Protein AF-A0A937AEW3-F1 (afdb_monomer_lite)

Organism: NCBI:txid1548457

Foldseek 3Di:
DDPPDQFEDQWAAEQQRIDGVVVCVVVCVVADPVQWDDWDKAQCCPFPPDPDPHGIHIYIYGDDQPQDLVNLVVVLVVLLCQLVVQDDPDDDPPDDRQQHAWEAEPNRTDDSVRSNVCSVPDHSVQWRDKDKACAHDCRRRHVRRRRIYMYTYTDPDPPPDPDD

Sequence (164 aa):
MNLDTVNLCDSYILNGIPVTEEDFRYELRKYKKSEIKFTAIADLSKTTFFHQNCDYMILVGAGEYNQSKESKLKELDSIRSNLNKNLPEIVIRDYICEGCKQVVVDGTPIGMYEARNLVNELKPKNIDFIVSYESANPRIFGRYSINGLTEIFLKKKADNKSYE

Structure (mmCIF, N/CA/C/O backbone):
data_AF-A0A937AEW3-F1
#
_entry.id   AF-A0A937AEW3-F1
#
loop_
_atom_site.group_PDB
_atom_site.id
_atom_site.type_symbol
_atom_site.label_atom_id
_atom_site.label_alt_id
_atom_site.label_comp_id
_atom_site.label_asym_id
_atom_site.label_entity_id
_atom_site.label_seq_id
_atom_site.pdbx_PDB_ins_code
_atom_site.Cartn_x
_atom_site.Cartn_y
_atom_site.Cartn_z
_atom_site.occupancy
_atom_site.B_iso_or_equiv
_atom_site.auth_seq_id
_atom_site.auth_comp_id
_atom_site.auth_asym_id
_atom_site.auth_atom_id
_atom_site.pdbx_PDB_model_num
ATOM 1 N N . MET A 1 1 ? -3.495 -32.219 -7.642 1.00 39.84 1 MET A N 1
ATOM 2 C CA . MET A 1 1 ? -2.752 -31.232 -6.836 1.00 39.84 1 MET A CA 1
ATOM 3 C C . MET A 1 1 ? -3.178 -31.471 -5.397 1.00 39.84 1 MET A C 1
ATOM 5 O O . MET A 1 1 ? -4.352 -31.287 -5.108 1.00 39.84 1 MET A O 1
ATOM 9 N N . ASN A 1 2 ? -2.304 -32.057 -4.576 1.00 35.97 2 ASN A N 1
ATOM 10 C CA . ASN A 1 2 ? -2.601 -32.348 -3.170 1.00 35.97 2 ASN A CA 1
ATOM 11 C C . ASN A 1 2 ? -2.618 -31.016 -2.411 1.00 35.97 2 ASN A C 1
ATOM 13 O O . ASN A 1 2 ? -1.665 -30.252 -2.527 1.00 35.97 2 ASN A O 1
ATOM 17 N N . LEU A 1 3 ? -3.691 -30.731 -1.678 1.00 47.91 3 LEU A N 1
ATOM 18 C CA . LEU A 1 3 ? -3.846 -29.507 -0.878 1.00 47.91 3 LEU A CA 1
ATOM 19 C C . LEU A 1 3 ? -3.031 -29.543 0.435 1.00 47.91 3 LEU A C 1
ATOM 21 O O . LEU A 1 3 ? -3.076 -28.586 1.200 1.00 47.91 3 LEU A O 1
ATOM 25 N N . ASP A 1 4 ? -2.282 -30.621 0.691 1.00 51.97 4 ASP A N 1
ATOM 26 C CA . ASP A 1 4 ? -1.756 -30.944 2.026 1.00 51.97 4 ASP A CA 1
ATOM 27 C C . ASP A 1 4 ? -0.391 -30.329 2.369 1.00 51.97 4 ASP A C 1
ATOM 29 O O . ASP A 1 4 ? 0.070 -30.457 3.501 1.00 51.97 4 ASP A O 1
ATOM 33 N N . THR A 1 5 ? 0.262 -29.622 1.444 1.00 59.97 5 THR A N 1
ATOM 34 C CA . THR A 1 5 ? 1.529 -28.930 1.735 1.00 59.97 5 THR A CA 1
ATOM 35 C C . THR A 1 5 ? 1.570 -27.567 1.055 1.00 59.97 5 THR A C 1
ATOM 37 O O . THR A 1 5 ? 1.935 -27.459 -0.115 1.00 59.97 5 THR A O 1
ATOM 40 N N . VAL A 1 6 ? 1.194 -26.516 1.790 1.00 67.31 6 VAL A N 1
ATOM 41 C CA . VAL A 1 6 ? 1.491 -25.128 1.409 1.00 67.31 6 VAL A CA 1
ATOM 42 C C . VAL A 1 6 ? 2.951 -24.857 1.763 1.00 67.31 6 VAL A C 1
ATOM 44 O O . VAL A 1 6 ? 3.333 -24.938 2.929 1.00 67.31 6 VAL A O 1
ATOM 47 N N . ASN A 1 7 ? 3.764 -24.554 0.756 1.00 74.44 7 ASN A N 1
ATOM 48 C CA . ASN A 1 7 ? 5.185 -24.274 0.917 1.00 74.44 7 ASN A CA 1
ATOM 49 C C . ASN A 1 7 ? 5.405 -22.812 1.349 1.00 74.44 7 ASN A C 1
ATOM 51 O O . ASN A 1 7 ? 5.600 -21.922 0.515 1.00 74.44 7 ASN A O 1
ATOM 55 N N . LEU A 1 8 ? 5.271 -22.559 2.653 1.00 78.88 8 LEU A N 1
ATOM 56 C CA . LEU A 1 8 ? 5.442 -21.238 3.260 1.00 78.88 8 LEU A CA 1
ATOM 57 C C . LEU A 1 8 ? 6.924 -20.928 3.495 1.00 78.88 8 LEU A C 1
ATOM 59 O O . LEU A 1 8 ? 7.684 -21.790 3.921 1.00 78.88 8 LEU A O 1
ATOM 63 N N . CYS A 1 9 ? 7.321 -19.684 3.251 1.00 80.50 9 CYS A N 1
ATOM 64 C CA . CYS A 1 9 ? 8.656 -19.199 3.576 1.00 80.50 9 CYS A CA 1
ATOM 65 C C . CYS A 1 9 ? 8.856 -19.069 5.094 1.00 80.50 9 CYS A C 1
ATOM 67 O O . CYS A 1 9 ? 7.955 -18.619 5.802 1.00 80.50 9 CYS A O 1
ATOM 69 N N . ASP A 1 10 ? 10.088 -19.292 5.561 1.00 79.06 10 ASP A N 1
ATOM 70 C CA . ASP A 1 10 ? 10.525 -19.031 6.950 1.00 79.06 10 ASP A CA 1
ATOM 71 C C . ASP A 1 10 ? 10.762 -17.528 7.234 1.00 79.06 10 ASP A C 1
ATOM 73 O O . ASP A 1 10 ? 11.419 -17.128 8.198 1.00 79.06 10 ASP A O 1
ATOM 77 N N . SER A 1 11 ? 10.265 -16.665 6.350 1.00 83.44 11 SER A N 1
ATOM 78 C CA . SER A 1 11 ? 10.360 -15.209 6.422 1.00 83.44 11 SER A CA 1
ATOM 79 C C . SER A 1 11 ? 8.982 -14.598 6.214 1.00 83.44 11 SER A C 1
ATOM 81 O O . SER A 1 11 ? 8.137 -15.147 5.507 1.00 83.44 11 SER A O 1
ATOM 83 N N . TYR A 1 12 ? 8.771 -13.441 6.825 1.00 86.12 12 TYR A N 1
ATOM 84 C CA . TYR A 1 12 ? 7.495 -12.734 6.871 1.00 86.12 12 TYR A CA 1
ATOM 85 C C . TYR A 1 12 ? 7.697 -11.318 6.356 1.00 86.12 12 TYR A C 1
ATOM 87 O O . TYR A 1 12 ? 8.809 -10.797 6.369 1.00 86.12 12 TYR A O 1
ATOM 95 N N . ILE A 1 13 ? 6.622 -10.658 5.942 1.00 82.06 13 ILE A N 1
ATOM 96 C CA . ILE A 1 13 ? 6.652 -9.223 5.666 1.00 82.06 13 ILE A CA 1
ATOM 97 C C . ILE A 1 13 ? 5.756 -8.544 6.666 1.00 82.06 13 ILE A C 1
ATOM 99 O O . ILE A 1 13 ? 4.538 -8.687 6.613 1.00 82.06 13 ILE A O 1
ATOM 103 N N . LEU A 1 14 ? 6.366 -7.790 7.568 1.00 84.06 14 LEU A N 1
ATOM 104 C CA . LEU A 1 14 ? 5.647 -6.927 8.482 1.00 84.06 14 LEU A CA 1
ATOM 105 C C . LEU A 1 14 ? 5.726 -5.511 7.931 1.00 84.06 14 LEU A C 1
ATOM 107 O O . LEU A 1 14 ? 6.820 -4.970 7.787 1.00 84.06 14 LEU A O 1
ATOM 111 N N . ASN A 1 15 ? 4.576 -4.905 7.631 1.00 77.50 15 ASN A N 1
ATOM 112 C CA . ASN A 1 15 ? 4.519 -3.502 7.223 1.00 77.50 15 ASN A CA 1
ATOM 113 C C . ASN A 1 15 ? 5.435 -3.191 6.017 1.00 77.50 15 ASN A C 1
ATOM 115 O O . ASN A 1 15 ? 6.196 -2.229 6.018 1.00 77.50 15 ASN A O 1
ATOM 119 N N . GLY A 1 16 ? 5.415 -4.065 5.004 1.00 71.12 16 GLY A N 1
ATOM 120 C CA . GLY A 1 16 ? 6.219 -3.919 3.783 1.00 71.12 16 GLY A CA 1
ATOM 121 C C . GLY A 1 16 ? 7.706 -4.284 3.919 1.00 71.12 16 GLY A C 1
ATOM 122 O O . GLY A 1 16 ? 8.417 -4.293 2.908 1.00 71.12 16 GLY A O 1
ATOM 123 N N . ILE A 1 17 ? 8.171 -4.635 5.125 1.00 77.75 17 ILE A N 1
ATOM 124 C CA . ILE A 1 17 ? 9.569 -4.963 5.424 1.00 77.75 17 ILE A CA 1
ATOM 125 C C . ILE A 1 17 ? 9.721 -6.481 5.622 1.00 77.75 17 ILE A C 1
ATOM 127 O O . ILE A 1 17 ? 9.058 -7.045 6.497 1.00 77.75 17 ILE A O 1
ATOM 131 N N . PRO A 1 18 ? 10.585 -7.159 4.841 1.00 80.25 18 PRO A N 1
ATOM 132 C CA . PRO A 1 18 ? 10.912 -8.562 5.068 1.00 80.25 18 PRO A CA 1
ATOM 133 C C . PRO A 1 18 ? 11.675 -8.737 6.382 1.00 80.25 18 PRO A C 1
ATOM 135 O O . PRO A 1 18 ? 12.651 -8.031 6.631 1.00 80.25 18 PRO A O 1
ATOM 138 N N . VAL A 1 19 ? 11.244 -9.691 7.196 1.00 84.94 19 VAL A N 1
ATOM 139 C CA . VAL A 1 19 ? 11.801 -10.003 8.515 1.00 84.94 19 VAL A CA 1
ATOM 140 C C . VAL A 1 19 ? 11.888 -11.518 8.710 1.00 84.94 19 VAL A C 1
ATOM 142 O O . VAL A 1 19 ? 11.116 -12.279 8.118 1.00 84.94 19 VAL A O 1
ATOM 145 N N . THR A 1 20 ? 12.831 -11.965 9.540 1.00 87.00 20 THR A N 1
ATOM 146 C CA . THR A 1 20 ? 12.937 -13.378 9.939 1.00 87.00 20 THR A CA 1
ATOM 147 C C . THR A 1 20 ? 11.765 -13.777 10.841 1.00 87.00 20 THR A C 1
ATOM 149 O O . THR A 1 20 ? 11.064 -12.910 11.362 1.00 87.00 20 THR A O 1
ATOM 152 N N . GLU A 1 21 ? 11.533 -15.073 11.069 1.00 86.94 21 GLU A N 1
ATOM 153 C CA . GLU A 1 21 ? 10.504 -15.510 12.025 1.00 86.94 21 GLU A CA 1
ATOM 154 C C . GLU A 1 21 ? 10.727 -14.946 13.441 1.00 86.94 21 GLU A C 1
ATOM 156 O O . GLU A 1 21 ? 9.771 -14.537 14.108 1.00 86.94 21 GLU A O 1
ATOM 161 N N . GLU A 1 22 ? 11.977 -14.911 13.907 1.00 88.81 22 GLU A N 1
ATOM 162 C CA . GLU A 1 22 ? 12.317 -14.407 15.240 1.00 88.81 22 GLU A CA 1
ATOM 163 C C . GLU A 1 22 ? 12.000 -12.911 15.361 1.00 88.81 22 GLU A C 1
ATOM 165 O O . GLU A 1 22 ? 11.258 -12.507 16.264 1.00 88.81 22 GLU A O 1
ATOM 170 N N . ASP A 1 23 ? 12.466 -12.113 14.396 1.00 89.56 23 ASP A N 1
ATOM 171 C CA . ASP A 1 23 ? 12.190 -10.675 14.331 1.00 89.56 23 ASP A CA 1
ATOM 172 C C . ASP A 1 23 ? 10.695 -10.405 14.177 1.00 89.56 23 ASP A C 1
ATOM 174 O O . ASP A 1 23 ? 10.141 -9.535 14.847 1.00 89.56 23 ASP A O 1
ATOM 178 N N . PHE A 1 24 ? 10.008 -11.190 13.344 1.00 88.88 24 PHE A N 1
ATOM 179 C CA . PHE A 1 24 ? 8.568 -11.090 13.157 1.00 88.88 24 PHE A CA 1
ATOM 180 C C . PHE A 1 24 ? 7.828 -11.284 14.480 1.00 88.88 24 PHE A C 1
ATOM 182 O O . PHE A 1 24 ? 7.002 -10.454 14.856 1.00 88.88 24 PHE A O 1
ATOM 189 N N . ARG A 1 25 ? 8.146 -12.346 15.232 1.00 88.94 25 ARG A N 1
ATOM 190 C CA . ARG A 1 25 ? 7.537 -12.606 16.545 1.00 88.94 25 ARG A CA 1
ATOM 191 C C . ARG A 1 25 ? 7.848 -11.492 17.542 1.00 88.94 25 ARG A C 1
ATOM 193 O O . ARG A 1 25 ? 6.979 -11.164 18.351 1.00 88.94 25 ARG A O 1
ATOM 200 N N . TYR A 1 26 ? 9.055 -10.932 17.518 1.00 90.62 26 TYR A N 1
ATOM 201 C CA . TYR A 1 26 ? 9.451 -9.833 18.397 1.00 90.62 26 TYR A CA 1
ATOM 202 C C . TYR A 1 26 ? 8.704 -8.533 18.073 1.00 90.62 26 TYR A C 1
ATOM 204 O O . TYR A 1 26 ? 8.094 -7.935 18.961 1.00 90.62 26 TYR A O 1
ATOM 212 N N . GLU A 1 27 ? 8.690 -8.121 16.806 1.00 86.69 27 GLU A N 1
ATOM 213 C CA . GLU A 1 27 ? 8.017 -6.905 16.352 1.00 86.69 27 GLU A CA 1
ATOM 214 C C . GLU A 1 27 ? 6.496 -7.009 16.506 1.00 86.69 27 GLU A C 1
ATOM 216 O O . GLU A 1 27 ? 5.857 -6.078 16.996 1.00 86.69 27 GLU A O 1
ATOM 221 N N . LEU A 1 28 ? 5.903 -8.168 16.196 1.00 86.69 28 LEU A N 1
ATOM 222 C CA . LEU A 1 28 ? 4.460 -8.385 16.312 1.00 86.69 28 LEU A CA 1
ATOM 223 C C . LEU A 1 28 ? 3.956 -8.230 17.757 1.00 86.69 28 LEU A C 1
ATOM 225 O O . LEU A 1 28 ? 2.835 -7.772 17.964 1.00 86.69 28 LEU A O 1
ATOM 229 N N . ARG A 1 29 ? 4.780 -8.549 18.768 1.00 88.12 29 ARG A N 1
ATOM 230 C CA . ARG A 1 29 ? 4.431 -8.372 20.194 1.00 88.12 29 ARG A CA 1
ATOM 231 C C . ARG A 1 29 ? 4.236 -6.913 20.597 1.00 88.12 29 ARG A C 1
ATOM 233 O O . ARG A 1 29 ? 3.604 -6.661 21.620 1.00 88.12 29 ARG A O 1
ATOM 240 N N . LYS A 1 30 ? 4.766 -5.961 19.824 1.00 87.38 30 LYS A N 1
ATOM 241 C CA . LYS A 1 30 ? 4.569 -4.524 20.064 1.00 87.38 30 LYS A CA 1
ATOM 242 C C . LYS A 1 30 ? 3.150 -4.071 19.717 1.00 87.38 30 LYS A C 1
ATOM 244 O O . LYS A 1 30 ? 2.741 -2.998 20.148 1.00 87.38 30 LYS A O 1
ATOM 249 N N . TYR A 1 31 ? 2.400 -4.894 18.983 1.00 83.56 31 TYR A N 1
ATOM 250 C CA . TYR A 1 31 ? 1.040 -4.616 18.548 1.00 83.56 31 TYR A CA 1
ATOM 251 C C . TYR A 1 31 ? 0.035 -5.483 19.311 1.00 83.56 31 TYR A C 1
ATOM 253 O O . TYR A 1 31 ? 0.206 -6.689 19.500 1.00 83.56 31 TYR A O 1
ATOM 261 N N . LYS A 1 32 ? -1.082 -4.888 19.717 1.00 83.31 32 LYS A N 1
ATOM 262 C CA . LYS A 1 32 ? -2.261 -5.620 20.182 1.00 83.31 32 LYS A CA 1
ATOM 263 C C . LYS A 1 32 ? -2.893 -6.349 19.001 1.00 83.31 32 LYS A C 1
ATOM 265 O O . LYS A 1 32 ? -2.847 -5.887 17.867 1.00 83.31 32 LYS A O 1
ATOM 270 N N . LYS A 1 33 ? -3.617 -7.442 19.265 1.00 80.25 33 LYS A N 1
ATOM 271 C CA . LYS A 1 33 ? -4.360 -8.168 18.215 1.00 80.25 33 LYS A CA 1
ATOM 272 C C . LYS A 1 33 ? -5.318 -7.257 17.430 1.00 80.25 33 LYS A C 1
ATOM 274 O O . LYS A 1 33 ? -5.477 -7.433 16.233 1.00 80.25 33 LYS A O 1
ATOM 279 N N . SER A 1 34 ? -5.917 -6.263 18.089 1.00 76.62 34 SER A N 1
ATOM 280 C CA . SER A 1 34 ? -6.777 -5.250 17.457 1.00 76.62 34 SER A CA 1
ATOM 281 C C . SER A 1 34 ? -6.034 -4.298 16.515 1.00 76.62 34 SER A C 1
ATOM 283 O O . SER A 1 34 ? -6.678 -3.589 15.745 1.00 76.62 34 SER A O 1
ATOM 285 N N . GLU A 1 35 ? -4.708 -4.238 16.610 1.00 78.00 35 GLU A N 1
ATOM 286 C CA . GLU A 1 35 ? -3.803 -3.428 15.792 1.00 78.00 35 GLU A CA 1
ATOM 287 C C . GLU A 1 35 ? -3.206 -4.232 14.629 1.00 78.00 35 GLU A C 1
ATOM 289 O O . GLU A 1 35 ? -2.576 -3.628 13.768 1.00 78.00 35 GLU A O 1
ATOM 294 N N . ILE A 1 36 ? -3.458 -5.551 14.568 1.00 82.62 36 ILE A N 1
ATOM 295 C CA . ILE A 1 36 ? -3.208 -6.411 13.402 1.00 82.62 36 ILE A CA 1
ATOM 296 C C . ILE A 1 36 ? -4.442 -6.403 12.518 1.00 82.62 36 ILE A C 1
ATOM 298 O O . ILE A 1 36 ? -5.563 -6.584 12.996 1.00 82.62 36 ILE A O 1
ATOM 302 N N . LYS A 1 37 ? -4.251 -6.149 11.229 1.00 74.00 37 LYS A N 1
ATOM 303 C CA . LYS A 1 37 ? -5.355 -5.619 10.427 1.00 74.00 37 LYS A CA 1
ATOM 304 C C . LYS A 1 37 ? -5.572 -6.333 9.124 1.00 74.00 37 LYS A C 1
ATOM 306 O O . LYS A 1 37 ? -6.714 -6.587 8.752 1.00 74.00 37 LYS A O 1
ATOM 311 N N . PHE A 1 38 ? -4.486 -6.721 8.484 1.00 73.88 38 PHE A N 1
ATOM 312 C CA . PHE A 1 38 ? -4.556 -7.734 7.462 1.00 73.88 38 PHE A CA 1
ATOM 313 C C . PHE A 1 38 ? -3.452 -8.746 7.693 1.00 73.88 38 PHE A C 1
ATOM 315 O O . PHE A 1 38 ? -2.352 -8.426 8.147 1.00 73.88 38 PHE A O 1
ATOM 322 N N . THR A 1 39 ? -3.794 -9.977 7.360 1.00 80.38 39 THR A N 1
ATOM 323 C CA . THR A 1 39 ? -2.859 -11.068 7.161 1.00 80.38 39 THR A CA 1
ATOM 324 C C . THR A 1 39 ? -3.175 -11.624 5.788 1.00 80.38 39 THR A C 1
ATOM 326 O O . THR A 1 39 ? -4.290 -12.102 5.566 1.00 80.38 39 THR A O 1
ATOM 329 N N . ALA A 1 40 ? -2.240 -11.503 4.862 1.00 79.44 40 ALA A N 1
ATOM 330 C CA . ALA A 1 40 ? -2.398 -11.981 3.499 1.00 79.44 40 ALA A CA 1
ATOM 331 C C . ALA A 1 40 ? -1.282 -12.969 3.174 1.00 79.44 40 ALA A C 1
ATOM 333 O O . ALA A 1 40 ? -0.213 -12.937 3.778 1.00 79.44 40 ALA A O 1
ATOM 334 N N . ILE A 1 41 ? -1.543 -13.851 2.218 1.00 78.69 41 ILE A N 1
ATOM 335 C CA . ILE A 1 41 ? -0.527 -14.736 1.664 1.00 78.69 41 ILE A CA 1
ATOM 336 C C . ILE A 1 41 ? -0.130 -14.149 0.313 1.00 78.69 41 ILE A C 1
ATOM 338 O O . ILE A 1 41 ? -0.969 -14.025 -0.578 1.00 78.69 41 ILE A O 1
ATOM 342 N N . ALA A 1 42 ? 1.133 -13.759 0.179 1.00 75.81 42 ALA A N 1
ATOM 343 C CA . ALA A 1 42 ? 1.727 -13.387 -1.094 1.00 75.81 42 ALA A CA 1
ATOM 344 C C . ALA A 1 42 ? 2.171 -14.649 -1.833 1.00 75.81 42 ALA A C 1
ATOM 346 O O . ALA A 1 42 ? 2.919 -15.451 -1.276 1.00 75.81 42 ALA A O 1
ATOM 347 N N . ASP A 1 43 ? 1.731 -14.805 -3.080 1.00 75.06 43 ASP A N 1
ATOM 348 C CA . ASP A 1 43 ? 2.232 -15.828 -3.999 1.00 75.06 43 ASP A CA 1
ATOM 349 C C . ASP A 1 43 ? 3.557 -15.354 -4.610 1.00 75.06 43 ASP A C 1
ATOM 351 O O . ASP A 1 43 ? 3.615 -14.344 -5.319 1.00 75.06 43 ASP A O 1
ATOM 355 N N . LEU A 1 44 ? 4.626 -16.078 -4.295 1.00 72.62 44 LEU A N 1
ATOM 356 C CA . LEU A 1 44 ? 5.986 -15.806 -4.737 1.00 72.62 44 LEU A CA 1
ATOM 357 C C . LEU A 1 44 ? 6.433 -16.704 -5.894 1.00 72.62 44 LEU A C 1
ATOM 359 O O . LEU A 1 44 ? 7.532 -16.486 -6.403 1.00 72.62 44 LEU A O 1
ATOM 363 N N . SER A 1 45 ? 5.600 -17.640 -6.365 1.00 67.00 45 SER A N 1
ATOM 364 C CA . SER A 1 45 ? 5.949 -18.652 -7.383 1.00 67.00 45 SER A CA 1
ATOM 365 C C . SER A 1 45 ? 6.474 -18.073 -8.704 1.00 67.00 45 SER A C 1
ATOM 367 O O . SER A 1 45 ? 7.153 -18.749 -9.476 1.00 67.00 45 SER A O 1
ATOM 369 N N . LYS A 1 46 ? 6.171 -16.800 -8.982 1.00 62.97 46 LYS A N 1
ATOM 370 C CA . LYS A 1 46 ? 6.623 -16.061 -10.174 1.00 62.97 46 LYS A CA 1
ATOM 371 C C . LYS A 1 46 ? 7.652 -14.973 -9.873 1.00 62.97 46 LYS A C 1
ATOM 373 O O . LYS A 1 46 ? 7.998 -14.192 -10.758 1.00 62.97 46 LYS A O 1
ATOM 378 N N . THR A 1 47 ? 8.118 -14.883 -8.634 1.00 61.78 47 THR A N 1
ATOM 379 C CA . THR A 1 47 ? 9.057 -13.854 -8.192 1.00 61.78 47 THR A CA 1
ATOM 380 C C . THR A 1 47 ? 10.474 -14.410 -8.164 1.00 61.78 47 THR A C 1
ATOM 382 O O . THR A 1 47 ? 10.704 -15.580 -7.889 1.00 61.78 47 THR A O 1
ATOM 385 N N . THR A 1 48 ? 11.464 -13.557 -8.417 1.00 57.19 48 THR A N 1
ATOM 386 C CA . THR A 1 48 ? 12.879 -13.894 -8.183 1.00 57.19 48 THR A CA 1
ATOM 387 C C . THR A 1 48 ? 13.279 -13.648 -6.728 1.00 57.19 48 THR A C 1
ATOM 389 O O . THR A 1 48 ? 14.462 -13.516 -6.417 1.00 57.19 48 THR A O 1
ATOM 392 N N . PHE A 1 49 ? 12.306 -13.436 -5.839 1.00 54.28 49 PHE A N 1
ATOM 393 C CA . PHE A 1 49 ? 12.528 -12.944 -4.495 1.00 54.28 49 PHE A CA 1
ATOM 394 C C . PHE A 1 49 ? 12.945 -14.081 -3.563 1.00 54.28 49 PHE A C 1
ATOM 396 O O . PHE A 1 49 ? 12.243 -15.073 -3.459 1.00 54.28 49 PHE A O 1
ATOM 403 N N . PHE A 1 50 ? 14.095 -13.893 -2.904 1.00 54.75 50 PHE A N 1
ATOM 404 C CA . PHE A 1 50 ? 14.795 -14.853 -2.047 1.00 54.75 50 PHE A CA 1
ATOM 405 C C . PHE A 1 50 ? 15.298 -16.135 -2.736 1.00 54.75 50 PHE A C 1
ATOM 407 O O . PHE A 1 50 ? 14.600 -16.823 -3.464 1.00 54.75 50 PHE A O 1
ATOM 414 N N . HIS A 1 51 ? 16.558 -16.484 -2.467 1.00 50.06 51 HIS A N 1
ATOM 415 C CA . HIS A 1 51 ? 17.164 -17.774 -2.816 1.00 50.06 51 HIS A CA 1
ATOM 416 C C . HIS A 1 51 ? 16.630 -18.906 -1.913 1.00 50.06 51 HIS A C 1
ATOM 418 O O . HIS A 1 51 ? 17.413 -19.666 -1.348 1.00 50.06 51 HIS A O 1
ATOM 424 N N . GLN A 1 52 ? 15.315 -18.978 -1.696 1.00 55.34 52 GLN A N 1
ATOM 425 C CA . GLN A 1 52 ? 14.690 -19.929 -0.779 1.00 55.34 52 GLN A CA 1
ATOM 426 C C . GLN A 1 52 ? 13.567 -20.692 -1.486 1.00 55.34 52 GLN A C 1
ATOM 428 O O . GLN A 1 52 ? 12.807 -20.120 -2.259 1.00 55.34 52 GLN A O 1
ATOM 433 N N . ASN A 1 53 ? 13.503 -22.002 -1.244 1.00 68.44 53 ASN A N 1
ATOM 434 C CA . ASN A 1 53 ? 12.601 -22.955 -1.895 1.00 68.44 53 ASN A CA 1
ATOM 435 C C . ASN A 1 53 ? 11.156 -22.835 -1.370 1.00 68.44 53 ASN A C 1
ATOM 437 O O . ASN A 1 53 ? 10.615 -23.829 -0.895 1.00 68.44 53 ASN A O 1
ATOM 441 N N . CYS A 1 54 ? 10.547 -21.650 -1.401 1.00 76.50 54 CYS A N 1
ATOM 442 C CA . CYS A 1 54 ? 9.183 -21.419 -0.921 1.00 76.50 54 CYS A CA 1
ATOM 443 C C . CYS A 1 54 ? 8.314 -20.719 -1.971 1.00 76.50 54 CYS A C 1
ATOM 445 O O . CYS A 1 54 ? 8.804 -19.921 -2.768 1.00 76.50 54 CYS A O 1
ATOM 447 N N .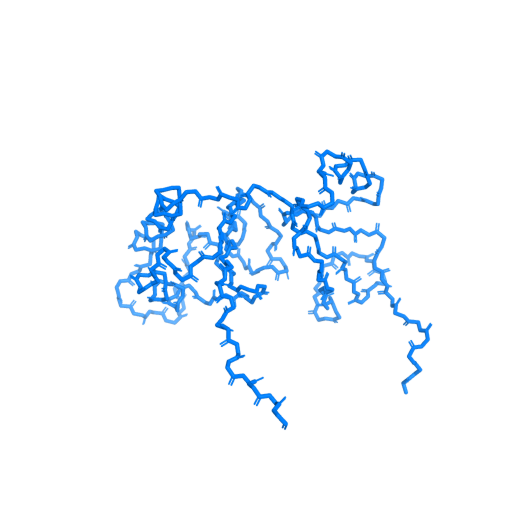 ASP A 1 55 ? 7.013 -21.009 -1.949 1.00 76.06 55 ASP A N 1
ATOM 448 C CA . ASP A 1 55 ? 6.048 -20.495 -2.929 1.00 76.06 55 ASP A CA 1
ATOM 449 C C . ASP A 1 55 ? 5.180 -19.370 -2.354 1.00 76.06 55 ASP A C 1
ATOM 451 O O . ASP A 1 55 ? 4.592 -18.593 -3.104 1.00 76.06 55 ASP A O 1
ATOM 455 N N . TYR A 1 56 ? 5.098 -19.260 -1.025 1.00 80.81 56 TYR A N 1
ATOM 456 C CA . TYR A 1 56 ? 4.163 -18.368 -0.350 1.00 80.81 56 TYR A CA 1
ATOM 457 C C . TYR A 1 56 ? 4.792 -17.662 0.850 1.00 80.81 56 TYR A C 1
ATOM 459 O O . TYR A 1 56 ? 5.472 -18.285 1.659 1.00 80.81 56 TYR A O 1
ATOM 467 N N . MET A 1 57 ? 4.505 -16.373 1.022 1.00 83.00 57 MET A N 1
ATOM 468 C CA . MET A 1 57 ? 4.987 -15.581 2.159 1.00 83.00 57 MET A CA 1
ATOM 469 C C . MET A 1 57 ? 3.833 -14.901 2.888 1.00 83.00 57 MET A C 1
ATOM 471 O O . MET A 1 57 ? 2.896 -14.405 2.265 1.00 83.00 57 MET A O 1
ATOM 475 N N . ILE A 1 58 ? 3.899 -14.857 4.219 1.00 84.69 58 ILE A N 1
ATOM 476 C CA . ILE A 1 58 ? 2.881 -14.188 5.031 1.00 84.69 58 ILE A CA 1
ATOM 477 C C . ILE A 1 58 ? 3.191 -12.690 5.096 1.00 84.69 58 ILE A C 1
ATOM 479 O O . ILE A 1 58 ? 4.258 -12.274 5.550 1.00 84.69 58 ILE A O 1
ATOM 483 N N . LEU A 1 59 ? 2.222 -11.886 4.667 1.00 83.25 59 LEU A N 1
ATOM 484 C CA . LEU A 1 59 ? 2.192 -10.438 4.810 1.00 83.25 59 LEU A CA 1
ATOM 485 C C . LEU A 1 59 ? 1.332 -10.076 6.020 1.00 83.25 59 LEU A C 1
ATOM 487 O O . LEU A 1 59 ? 0.192 -10.534 6.123 1.00 83.25 59 LEU A O 1
ATOM 491 N N . VAL A 1 60 ? 1.834 -9.212 6.893 1.00 83.31 60 VAL A N 1
ATOM 492 C CA . VAL A 1 60 ? 1.083 -8.655 8.015 1.00 83.31 60 VAL A CA 1
ATOM 493 C C . VAL A 1 60 ? 1.192 -7.140 8.008 1.00 83.31 60 VAL A C 1
ATOM 495 O O . VAL A 1 60 ? 2.288 -6.584 8.036 1.00 83.31 60 VAL A O 1
ATOM 498 N N . GLY A 1 61 ? 0.039 -6.477 8.017 1.00 79.75 61 GLY A N 1
ATOM 499 C CA . GLY A 1 61 ? -0.060 -5.045 8.272 1.00 79.75 61 GLY A CA 1
ATOM 500 C C . GLY A 1 61 ? -0.516 -4.776 9.696 1.00 79.75 61 GLY A C 1
ATOM 501 O O . GLY A 1 61 ? -1.546 -5.304 10.137 1.00 79.75 61 GLY A O 1
ATOM 502 N N . ALA A 1 62 ? 0.232 -3.929 10.398 1.00 77.56 62 ALA A N 1
ATOM 503 C CA . ALA A 1 62 ? -0.056 -3.522 11.764 1.00 77.56 62 ALA A CA 1
ATOM 504 C C . ALA A 1 62 ? 0.128 -2.008 11.942 1.00 77.56 62 ALA A C 1
ATOM 506 O O . ALA A 1 62 ? 1.119 -1.445 11.479 1.00 77.56 62 ALA A O 1
ATOM 507 N N . GLY A 1 63 ? -0.806 -1.331 12.618 1.00 71.06 63 GLY A N 1
ATOM 508 C CA . GLY A 1 63 ? -0.708 0.118 12.823 1.00 71.06 63 GLY A CA 1
ATOM 509 C C . GLY A 1 63 ? -1.976 0.809 13.327 1.00 71.06 63 GLY A C 1
ATOM 510 O O . GLY A 1 63 ? -3.007 0.183 13.594 1.00 71.06 63 GLY A O 1
ATOM 511 N N . GLU A 1 64 ? -1.887 2.135 13.453 1.00 65.62 64 GLU A N 1
ATOM 512 C CA . GLU A 1 64 ? -2.950 2.990 13.981 1.00 65.62 64 GLU A CA 1
ATOM 513 C C . GLU A 1 64 ? -4.031 3.251 12.917 1.00 65.62 64 GLU A C 1
ATOM 515 O O . GLU A 1 64 ? -3.838 4.000 11.965 1.00 65.62 64 GLU A O 1
ATOM 520 N N . TYR A 1 65 ? -5.186 2.594 13.059 1.00 63.78 65 TYR A N 1
ATOM 521 C CA . TYR A 1 65 ? -6.270 2.650 12.058 1.00 63.78 65 TYR A CA 1
ATOM 522 C C . TYR A 1 65 ? -7.359 3.671 12.374 1.00 63.78 65 TYR A C 1
ATOM 524 O O . TYR A 1 65 ? -8.168 4.001 11.508 1.00 63.78 65 TYR A O 1
ATOM 532 N N . ASN A 1 66 ? -7.382 4.214 13.591 1.00 69.06 66 ASN A N 1
ATOM 533 C CA . ASN A 1 66 ? -8.308 5.285 13.954 1.00 69.06 66 ASN A CA 1
ATOM 534 C C . ASN A 1 66 ? -7.776 6.637 13.462 1.00 69.06 66 ASN A C 1
ATOM 536 O O . ASN A 1 66 ? -7.669 7.598 14.220 1.00 69.06 66 ASN A O 1
ATOM 540 N N . GLN A 1 67 ? -7.435 6.715 12.175 1.00 79.38 67 GLN A N 1
ATOM 541 C CA . GLN A 1 67 ? -6.987 7.956 11.567 1.00 79.38 67 GLN A CA 1
ATOM 542 C C . GLN A 1 67 ? -8.155 8.935 11.497 1.00 79.38 67 GLN A C 1
ATOM 544 O O . GLN A 1 67 ? -9.217 8.649 10.924 1.00 79.38 67 GLN A O 1
ATOM 549 N N . SER A 1 68 ? -7.940 10.125 12.054 1.00 86.62 68 SER A N 1
ATOM 550 C CA . SER A 1 68 ? -8.870 11.234 11.892 1.00 86.62 68 SER A CA 1
ATOM 551 C C . SER A 1 68 ? -9.039 11.562 10.404 1.00 86.62 68 SER A C 1
ATOM 553 O O . SER A 1 68 ? -8.168 11.296 9.571 1.00 86.62 68 SER A O 1
ATOM 555 N N . LYS A 1 69 ? -10.171 12.176 10.045 1.00 88.06 69 LYS A N 1
ATOM 556 C CA . LYS A 1 69 ? -10.397 12.654 8.671 1.00 88.06 69 LYS A CA 1
ATOM 557 C C . LYS A 1 69 ? -9.260 13.571 8.198 1.00 88.06 69 LYS A C 1
ATOM 559 O O . LYS A 1 69 ? -8.901 13.524 7.026 1.00 88.06 69 LYS A O 1
ATOM 564 N N . GLU A 1 70 ? -8.721 14.383 9.104 1.00 88.50 70 GLU A N 1
ATOM 565 C CA . GLU A 1 70 ? -7.604 15.293 8.846 1.00 88.50 70 GLU A CA 1
ATOM 566 C C . GLU A 1 70 ? -6.301 14.537 8.567 1.00 88.50 70 GLU A C 1
ATOM 568 O O . GLU A 1 70 ? -5.645 14.819 7.571 1.00 88.50 70 GLU A O 1
ATOM 573 N N . SER A 1 71 ? -5.976 13.518 9.371 1.00 87.12 71 SER A N 1
ATOM 574 C CA . SER A 1 71 ? -4.808 12.658 9.142 1.00 87.12 71 SER A CA 1
ATOM 575 C C . SER A 1 71 ? -4.884 11.961 7.780 1.00 87.12 71 SER A C 1
ATOM 577 O O . SER A 1 71 ? -3.940 12.044 6.999 1.00 87.12 71 SER A O 1
ATOM 579 N N . LYS A 1 72 ? -6.041 11.379 7.432 1.00 89.75 72 LYS A N 1
ATOM 580 C CA . LYS A 1 72 ? -6.253 10.759 6.112 1.00 89.75 72 LYS A CA 1
ATOM 581 C C . LYS A 1 72 ? -6.092 11.752 4.971 1.00 89.75 72 LYS A C 1
ATOM 583 O O . LYS A 1 72 ? -5.535 11.404 3.940 1.00 89.75 72 LYS A O 1
ATOM 588 N N . LEU A 1 73 ? -6.619 12.967 5.130 1.00 91.56 73 LEU A N 1
ATOM 589 C CA . LEU A 1 73 ? -6.505 14.005 4.110 1.00 91.56 73 LEU A CA 1
ATOM 590 C C . LEU A 1 73 ? -5.044 14.424 3.918 1.00 91.56 73 LEU A C 1
ATOM 592 O O . LEU A 1 73 ? -4.596 14.498 2.783 1.00 91.56 73 LEU A O 1
ATOM 596 N N . LYS A 1 74 ? -4.298 14.610 5.011 1.00 91.38 74 LYS A N 1
ATOM 597 C CA . LYS A 1 74 ? -2.873 14.950 4.976 1.00 91.38 74 LYS A CA 1
ATOM 598 C C . LYS A 1 74 ? -2.047 13.888 4.245 1.00 91.38 74 LYS A C 1
ATOM 600 O O . LYS A 1 74 ? -1.252 14.233 3.375 1.00 91.38 74 LYS A O 1
ATOM 605 N N . GLU A 1 75 ? -2.253 12.612 4.569 1.00 90.69 75 GLU A N 1
ATOM 606 C CA . GLU A 1 75 ? -1.593 11.503 3.869 1.00 90.69 75 GLU A CA 1
ATOM 607 C C . GLU A 1 75 ? -1.995 11.472 2.391 1.00 90.69 75 GLU A C 1
ATOM 609 O O . GLU A 1 75 ? -1.140 11.416 1.511 1.00 90.69 75 GLU A O 1
ATOM 614 N N . LEU A 1 76 ? -3.290 11.599 2.095 1.00 91.94 76 LEU A N 1
ATOM 615 C CA . LEU A 1 76 ? -3.786 11.590 0.723 1.00 91.94 76 LEU A CA 1
ATOM 616 C C . LEU A 1 76 ? -3.195 12.732 -0.115 1.00 91.94 76 LEU A C 1
ATOM 618 O O . LEU A 1 76 ? -2.779 12.507 -1.249 1.00 91.94 76 LEU A O 1
ATOM 622 N N . ASP A 1 77 ? -3.101 13.935 0.445 1.00 93.75 77 ASP A N 1
ATOM 623 C CA . ASP A 1 77 ? -2.509 15.094 -0.222 1.00 93.75 77 ASP A CA 1
ATOM 624 C C . ASP A 1 77 ? -0.994 14.938 -0.420 1.00 93.75 77 ASP A C 1
ATOM 626 O O . ASP A 1 77 ? -0.468 15.348 -1.458 1.00 93.75 77 ASP A O 1
ATOM 630 N N . SER A 1 78 ? -0.297 14.271 0.505 1.00 93.00 78 SER A N 1
ATOM 631 C CA . SER A 1 78 ? 1.110 13.890 0.331 1.00 93.00 78 SER A CA 1
ATOM 632 C C . SER A 1 78 ? 1.299 12.964 -0.878 1.00 93.00 78 SER A C 1
ATOM 634 O O . SER A 1 78 ? 2.150 13.220 -1.735 1.00 93.00 78 SER A O 1
ATOM 636 N N . ILE A 1 79 ? 0.446 11.942 -1.016 1.00 92.50 79 ILE A N 1
ATOM 637 C CA . ILE A 1 79 ? 0.478 11.003 -2.151 1.00 92.50 79 ILE A CA 1
ATOM 638 C C . ILE A 1 79 ? 0.178 11.737 -3.464 1.00 92.50 79 ILE A C 1
ATOM 640 O O . ILE A 1 79 ? 0.910 11.577 -4.443 1.00 92.50 79 ILE A O 1
ATOM 644 N N . ARG A 1 80 ? -0.860 12.587 -3.489 1.00 94.38 80 ARG A N 1
ATOM 645 C CA . ARG A 1 80 ? -1.206 13.414 -4.661 1.00 94.38 80 ARG A CA 1
ATOM 646 C C . ARG A 1 80 ? -0.037 14.283 -5.084 1.00 94.38 80 ARG A C 1
ATOM 648 O O . ARG A 1 80 ? 0.292 14.332 -6.263 1.00 94.38 80 ARG A O 1
ATOM 655 N N . SER A 1 81 ? 0.595 14.952 -4.124 1.00 94.56 81 SER A N 1
ATOM 656 C CA . SER A 1 81 ? 1.752 15.806 -4.372 1.00 94.56 81 SER A CA 1
ATOM 657 C C . SER A 1 81 ? 2.916 15.008 -4.962 1.00 94.56 81 SER A C 1
ATOM 659 O O . SER A 1 81 ? 3.477 15.415 -5.979 1.00 94.56 81 SER A O 1
ATOM 661 N N . ASN A 1 82 ? 3.233 13.831 -4.404 1.00 94.06 82 ASN A N 1
ATOM 662 C CA . ASN A 1 82 ? 4.286 12.963 -4.936 1.00 94.06 82 ASN A CA 1
ATOM 663 C C . ASN A 1 82 ? 4.003 12.533 -6.386 1.00 94.06 82 ASN A C 1
ATOM 665 O O . ASN A 1 82 ? 4.881 12.656 -7.239 1.00 94.06 82 ASN A O 1
ATOM 669 N N . LEU A 1 83 ? 2.784 12.083 -6.689 1.00 92.00 83 LEU A N 1
ATOM 670 C CA . LEU A 1 83 ? 2.428 11.609 -8.029 1.00 92.00 83 LEU A CA 1
ATOM 671 C C . LEU A 1 83 ? 2.339 12.754 -9.046 1.00 92.00 83 LEU A C 1
ATOM 673 O O . LEU A 1 83 ? 2.906 12.649 -10.130 1.00 92.00 83 LEU A O 1
ATOM 677 N N . ASN A 1 84 ? 1.676 13.862 -8.705 1.00 92.19 84 ASN A N 1
ATOM 678 C CA . ASN A 1 84 ? 1.492 14.999 -9.615 1.00 92.19 84 ASN A CA 1
ATOM 679 C C . ASN A 1 84 ? 2.806 15.750 -9.887 1.00 92.19 84 ASN A C 1
ATOM 681 O O . ASN A 1 84 ? 2.975 16.297 -10.970 1.00 92.19 84 ASN A O 1
ATOM 685 N N . LYS A 1 85 ? 3.750 15.763 -8.934 1.00 93.56 85 LYS A N 1
ATOM 686 C CA . LYS A 1 85 ? 5.068 16.388 -9.125 1.00 93.56 85 LYS A CA 1
ATOM 687 C C . LYS A 1 85 ? 5.991 15.560 -10.019 1.00 93.56 85 LYS A C 1
ATOM 689 O O . LYS A 1 85 ? 6.783 16.136 -10.757 1.00 93.56 85 LYS A O 1
ATOM 694 N N . ASN A 1 86 ? 5.938 14.230 -9.912 1.00 91.00 86 ASN A N 1
ATOM 695 C CA . ASN A 1 86 ? 6.915 13.352 -10.561 1.00 91.00 86 ASN A CA 1
ATOM 696 C C . ASN A 1 86 ? 6.410 12.693 -11.858 1.00 91.00 86 ASN A C 1
ATOM 698 O O . ASN A 1 86 ? 7.227 12.177 -12.625 1.00 91.00 86 ASN A O 1
ATOM 702 N N . LEU A 1 87 ? 5.098 12.690 -12.122 1.00 89.75 87 LEU A N 1
ATOM 703 C CA . LE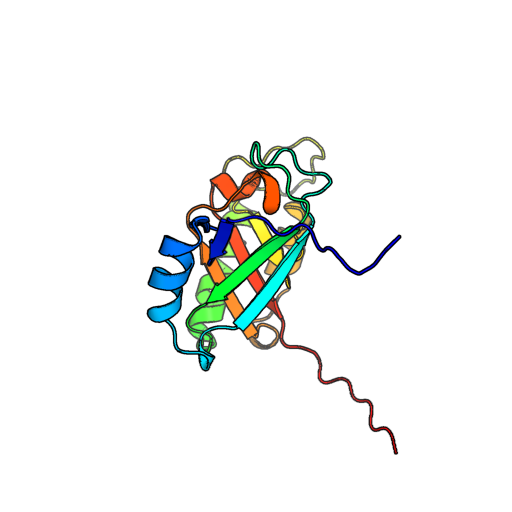U A 1 87 ? 4.527 12.169 -13.366 1.00 89.75 87 LEU A CA 1
ATOM 704 C C . LEU A 1 87 ? 4.172 13.307 -14.329 1.00 89.75 87 LEU A C 1
ATOM 706 O O . LEU A 1 87 ? 3.404 14.193 -13.948 1.00 89.75 87 LEU A O 1
ATOM 710 N N . PRO A 1 88 ? 4.628 13.256 -15.593 1.00 87.00 88 PRO A N 1
ATOM 711 C CA . PRO A 1 88 ? 4.232 14.229 -16.600 1.00 87.00 88 PRO A CA 1
ATOM 712 C C . PRO A 1 88 ? 2.724 14.151 -16.853 1.00 87.00 88 PRO A C 1
ATOM 714 O O . PRO A 1 88 ? 2.106 13.092 -16.725 1.00 87.00 88 PRO A O 1
ATOM 717 N N . GLU A 1 89 ? 2.102 15.271 -17.215 1.00 85.81 89 GLU A N 1
ATOM 718 C CA . GLU A 1 89 ? 0.662 15.307 -17.510 1.00 85.81 89 GLU A CA 1
ATOM 719 C C . GLU A 1 89 ? 0.302 14.362 -18.664 1.00 85.81 89 GLU A C 1
ATOM 721 O O . GLU A 1 89 ? -0.652 13.586 -18.560 1.00 85.81 89 GLU A O 1
ATOM 726 N N . ILE A 1 90 ? 1.127 14.364 -19.716 1.00 84.50 90 ILE A N 1
ATOM 727 C CA . ILE A 1 90 ? 1.004 13.482 -20.878 1.00 84.50 90 ILE A CA 1
ATOM 728 C C . ILE A 1 90 ? 1.429 12.063 -20.494 1.00 84.50 90 ILE A C 1
ATOM 730 O O . ILE A 1 90 ? 2.522 11.845 -19.975 1.00 84.50 90 ILE A O 1
ATOM 734 N N . VAL A 1 91 ? 0.580 11.082 -20.806 1.00 84.00 91 VAL A N 1
ATOM 735 C CA . VAL A 1 91 ? 0.882 9.667 -20.574 1.00 84.00 91 VAL A CA 1
ATOM 736 C C . VAL A 1 91 ? 1.924 9.188 -21.584 1.00 84.00 91 VAL A C 1
ATOM 738 O O . VAL A 1 91 ? 1.624 8.980 -22.759 1.00 84.00 91 VAL A O 1
ATOM 741 N N . ILE A 1 92 ? 3.147 8.973 -21.106 1.00 80.56 92 ILE A N 1
ATOM 742 C CA . ILE A 1 92 ? 4.246 8.381 -21.875 1.00 80.56 92 ILE A CA 1
ATOM 743 C C . ILE A 1 92 ? 4.439 6.945 -21.378 1.00 80.56 92 ILE A C 1
ATOM 745 O O . ILE A 1 92 ? 4.758 6.741 -20.206 1.00 80.56 92 ILE A O 1
ATOM 749 N N . ARG A 1 93 ? 4.234 5.953 -22.257 1.00 75.12 93 ARG A N 1
ATOM 750 C CA . ARG A 1 93 ? 4.246 4.520 -21.891 1.00 75.12 93 ARG A CA 1
ATOM 751 C C . ARG A 1 93 ? 5.567 4.062 -21.269 1.00 75.12 93 ARG A C 1
ATOM 753 O O . ARG A 1 93 ? 5.537 3.306 -20.305 1.00 75.12 93 ARG A O 1
ATOM 760 N N . ASP A 1 94 ? 6.686 4.577 -21.771 1.00 78.25 94 ASP A N 1
ATOM 761 C CA . ASP A 1 94 ? 8.030 4.165 -21.347 1.00 78.25 94 ASP A CA 1
ATOM 762 C C . ASP A 1 94 ? 8.644 5.109 -20.299 1.00 78.25 94 ASP A C 1
ATOM 764 O O . ASP A 1 94 ? 9.824 5.000 -19.967 1.00 78.25 94 ASP A O 1
ATOM 768 N N . TYR A 1 95 ? 7.863 6.056 -19.767 1.00 82.25 95 TYR A N 1
ATOM 769 C CA . TYR A 1 95 ? 8.355 6.970 -18.741 1.00 82.25 95 TYR A CA 1
ATOM 770 C C . TYR A 1 95 ? 8.561 6.246 -17.412 1.00 82.25 95 TYR A C 1
ATOM 772 O O . TYR A 1 95 ? 7.653 5.608 -16.873 1.00 82.25 95 TYR A O 1
ATOM 780 N N . ILE A 1 96 ? 9.760 6.397 -16.859 1.00 83.88 96 ILE A N 1
ATOM 781 C CA . ILE A 1 96 ? 10.146 5.839 -15.569 1.00 83.88 96 ILE A CA 1
ATOM 782 C C . ILE A 1 96 ? 10.092 6.959 -14.535 1.00 83.88 96 ILE A C 1
ATOM 784 O O . ILE A 1 96 ? 10.863 7.911 -14.599 1.00 83.88 96 ILE A O 1
ATOM 788 N N . CYS A 1 97 ? 9.199 6.829 -13.555 1.00 86.75 97 CYS A N 1
ATOM 789 C CA . CYS A 1 97 ? 9.111 7.792 -12.464 1.00 86.75 97 CYS A CA 1
ATOM 790 C C . CYS A 1 97 ? 10.136 7.481 -11.362 1.00 86.75 97 CYS A C 1
ATOM 792 O O . CYS A 1 97 ? 9.855 6.699 -10.455 1.00 86.75 97 CYS A O 1
ATOM 794 N N . GLU A 1 98 ? 11.319 8.092 -11.415 1.00 86.38 98 GLU A N 1
ATOM 795 C CA . GLU A 1 98 ? 12.392 7.808 -10.448 1.00 86.38 98 GLU A CA 1
ATOM 796 C C . GLU A 1 98 ? 12.077 8.245 -9.011 1.00 86.38 98 GLU A C 1
ATOM 798 O O . GLU A 1 98 ? 12.625 7.665 -8.084 1.00 86.38 98 GLU A O 1
ATOM 803 N N . GLY A 1 99 ? 11.177 9.216 -8.809 1.00 88.25 99 GLY A N 1
ATOM 804 C CA . GLY A 1 99 ? 10.802 9.738 -7.485 1.00 88.25 99 GLY A CA 1
ATOM 805 C C . GLY A 1 99 ? 9.418 9.318 -6.973 1.00 88.25 99 GLY A C 1
ATOM 806 O O . GLY A 1 99 ? 8.991 9.787 -5.914 1.00 88.25 99 GLY A O 1
ATOM 807 N N . CYS A 1 100 ? 8.680 8.487 -7.717 1.00 90.81 100 CYS A N 1
ATOM 808 C CA . CYS A 1 100 ? 7.352 8.044 -7.288 1.00 90.81 100 CYS A CA 1
ATOM 809 C C . CYS A 1 100 ? 7.463 6.992 -6.188 1.00 90.81 100 CYS A C 1
ATOM 811 O O . CYS A 1 100 ? 8.270 6.066 -6.302 1.00 90.81 100 CYS A O 1
ATOM 813 N N . LYS A 1 101 ? 6.599 7.105 -5.175 1.00 91.81 101 LYS A N 1
ATOM 814 C CA . LYS A 1 101 ? 6.305 6.012 -4.242 1.00 91.81 101 LYS A CA 1
ATOM 815 C C . LYS A 1 101 ? 5.324 5.033 -4.891 1.00 91.81 101 LYS A C 1
ATOM 817 O O . LYS A 1 101 ? 4.445 5.438 -5.653 1.00 91.81 101 LYS A O 1
ATOM 822 N N . GLN A 1 102 ? 5.463 3.745 -4.590 1.00 92.69 102 GLN A N 1
ATOM 823 C CA . GLN A 1 102 ? 4.512 2.736 -5.050 1.00 92.69 102 GLN A CA 1
ATOM 824 C C . GLN A 1 102 ? 3.175 2.894 -4.323 1.00 92.69 102 GLN A C 1
ATOM 826 O O . GLN A 1 102 ? 3.160 3.028 -3.104 1.00 92.69 102 GLN A O 1
ATOM 831 N N . VAL A 1 103 ? 2.059 2.818 -5.050 1.00 91.94 103 VAL A N 1
ATOM 832 C CA . VAL A 1 103 ? 0.713 2.815 -4.459 1.00 91.94 103 VAL A CA 1
ATOM 833 C C . VAL A 1 103 ? 0.110 1.419 -4.559 1.00 91.94 103 VAL A C 1
ATOM 835 O O . VAL A 1 103 ? 0.144 0.791 -5.621 1.00 91.94 103 VAL A O 1
ATOM 838 N N . VAL A 1 104 ? -0.442 0.939 -3.452 1.00 89.75 104 VAL A N 1
ATOM 839 C CA . VAL A 1 104 ? -1.182 -0.319 -3.340 1.00 89.75 104 VAL A CA 1
ATOM 840 C C . VAL A 1 104 ? -2.563 -0.002 -2.786 1.00 89.75 104 VAL A C 1
ATOM 842 O O . VAL A 1 104 ? -2.687 0.774 -1.841 1.00 89.75 104 VAL A O 1
ATOM 845 N N . VAL A 1 105 ? -3.605 -0.584 -3.373 1.00 88.50 105 VAL A N 1
ATOM 846 C CA . VAL A 1 105 ? -4.988 -0.420 -2.913 1.00 88.50 105 VAL A CA 1
ATOM 847 C C . VAL A 1 105 ? -5.553 -1.786 -2.567 1.00 88.50 105 VAL A C 1
ATOM 849 O O . VAL A 1 105 ? -5.564 -2.669 -3.422 1.00 88.50 105 VAL A O 1
ATOM 852 N N . ASP A 1 106 ? -5.982 -1.970 -1.316 1.00 81.75 106 ASP A N 1
ATOM 853 C CA . ASP A 1 106 ? -6.505 -3.244 -0.796 1.00 81.75 106 ASP A CA 1
ATOM 854 C C . ASP A 1 106 ? -5.615 -4.455 -1.176 1.00 81.75 106 ASP A C 1
ATOM 856 O O . ASP A 1 106 ? -6.092 -5.502 -1.614 1.00 81.75 106 ASP A O 1
ATOM 860 N N . GLY A 1 107 ? -4.292 -4.289 -1.055 1.00 76.44 107 GLY A N 1
ATOM 861 C CA . GLY A 1 107 ? -3.290 -5.315 -1.375 1.00 76.44 107 GLY A CA 1
ATOM 862 C C . GLY A 1 107 ? -2.934 -5.460 -2.861 1.00 76.44 107 GLY A C 1
ATOM 863 O O . GLY A 1 107 ? -2.064 -6.259 -3.198 1.00 76.44 107 GLY A O 1
ATOM 864 N N . THR A 1 108 ? -3.548 -4.683 -3.757 1.00 81.75 108 THR A N 1
ATOM 865 C CA . THR A 1 108 ? -3.259 -4.711 -5.201 1.00 81.75 108 THR A CA 1
ATOM 866 C C . THR A 1 108 ? -2.352 -3.545 -5.613 1.00 81.75 108 THR A C 1
ATOM 868 O O . THR A 1 108 ? -2.745 -2.389 -5.439 1.00 81.75 108 THR A O 1
ATOM 871 N N . PRO A 1 109 ? -1.155 -3.794 -6.181 1.00 84.06 109 PRO A N 1
ATOM 872 C CA . PRO A 1 109 ? -0.313 -2.738 -6.741 1.00 84.06 109 PRO A CA 1
ATOM 873 C C . PRO A 1 109 ? -0.989 -2.042 -7.923 1.00 84.06 109 PRO A C 1
ATOM 875 O O . PRO A 1 109 ? -1.449 -2.698 -8.855 1.00 84.06 109 PRO A O 1
ATOM 878 N N . ILE A 1 110 ? -1.009 -0.709 -7.903 1.00 88.38 110 ILE A N 1
ATOM 879 C CA . ILE A 1 110 ? -1.610 0.115 -8.957 1.00 88.38 110 ILE A CA 1
ATOM 880 C C . ILE A 1 110 ? -0.505 0.768 -9.799 1.00 88.38 110 ILE A C 1
ATOM 882 O O . ILE A 1 110 ? 0.527 1.202 -9.275 1.00 88.38 110 ILE A O 1
ATOM 886 N N . GLY A 1 111 ? -0.703 0.849 -11.119 1.00 87.12 111 GLY A N 1
ATOM 887 C CA . GLY A 1 111 ? 0.231 1.533 -12.020 1.00 87.12 111 GLY A CA 1
ATOM 888 C C . GLY A 1 111 ? 0.284 3.042 -11.752 1.00 87.12 111 GLY A C 1
ATOM 889 O O . GLY A 1 111 ? -0.712 3.636 -11.369 1.00 87.12 111 GLY A O 1
ATOM 890 N N . MET A 1 112 ? 1.423 3.708 -11.974 1.00 90.38 112 MET A N 1
ATOM 891 C CA . MET A 1 112 ? 1.632 5.093 -11.499 1.00 90.38 112 MET A CA 1
ATOM 892 C C . MET A 1 112 ? 0.623 6.122 -12.044 1.00 90.38 112 MET A C 1
ATOM 894 O O . MET A 1 112 ? 0.095 6.933 -11.285 1.00 90.38 112 MET A O 1
ATOM 898 N N . TYR A 1 113 ? 0.313 6.086 -13.345 1.00 89.25 113 TYR A N 1
ATOM 899 C CA . TYR A 1 113 ? -0.683 6.993 -13.934 1.00 89.25 113 TYR A CA 1
ATOM 900 C C . TYR A 1 113 ? -2.109 6.688 -13.457 1.00 89.25 113 TYR A C 1
ATOM 902 O O . TYR A 1 113 ? -2.893 7.607 -13.225 1.00 89.25 113 TYR A O 1
ATOM 910 N N . GLU A 1 114 ? -2.436 5.409 -13.277 1.00 91.19 114 GLU A N 1
ATOM 911 C CA . GLU A 1 114 ? -3.720 4.979 -12.721 1.00 91.19 114 GLU A CA 1
ATOM 912 C C . GLU A 1 114 ? -3.844 5.399 -11.253 1.00 91.19 114 GLU A C 1
ATOM 914 O O . GLU A 1 114 ? -4.858 5.969 -10.859 1.00 91.19 114 GLU A O 1
ATOM 919 N N . ALA A 1 115 ? -2.778 5.225 -10.471 1.00 92.50 115 ALA A N 1
ATOM 920 C CA . ALA A 1 115 ? -2.686 5.671 -9.091 1.00 92.50 115 ALA A CA 1
ATOM 921 C C . ALA A 1 115 ? -2.884 7.187 -8.991 1.00 92.50 115 ALA A C 1
ATOM 923 O O . ALA A 1 115 ? -3.643 7.638 -8.139 1.00 92.50 115 ALA A O 1
ATOM 924 N N . ARG A 1 116 ? -2.281 7.984 -9.888 1.00 93.44 116 ARG A N 1
ATOM 925 C CA . ARG A 1 116 ? -2.500 9.440 -9.933 1.00 93.44 116 ARG A CA 1
ATOM 926 C C . ARG A 1 116 ? -3.980 9.777 -10.090 1.00 93.44 116 ARG A C 1
ATOM 928 O O . ARG A 1 116 ? -4.505 10.578 -9.319 1.00 93.44 116 ARG A O 1
ATOM 935 N N . ASN A 1 117 ? -4.652 9.155 -11.057 1.00 92.31 117 ASN A N 1
ATOM 936 C CA . ASN A 1 117 ? -6.073 9.395 -11.309 1.00 92.31 117 ASN A CA 1
ATOM 937 C C . ASN A 1 117 ? -6.926 8.967 -10.105 1.00 92.31 117 ASN A C 1
ATOM 939 O O . ASN A 1 117 ? -7.700 9.763 -9.577 1.00 92.31 117 ASN A O 1
ATOM 943 N N . LEU A 1 118 ? -6.706 7.747 -9.608 1.00 93.19 118 LEU A N 1
ATOM 944 C CA . LEU A 1 118 ? -7.434 7.181 -8.478 1.00 93.19 118 LEU A CA 1
ATOM 945 C C . LEU A 1 118 ? -7.294 8.041 -7.213 1.00 93.19 118 LEU A C 1
ATOM 947 O O . LEU A 1 118 ? -8.293 8.396 -6.593 1.00 93.19 118 LEU A O 1
ATOM 951 N N . VAL A 1 119 ? -6.070 8.413 -6.830 1.00 93.06 119 VAL A N 1
ATOM 952 C CA . VAL A 1 119 ? -5.793 9.184 -5.606 1.00 93.06 119 VAL A CA 1
ATOM 953 C C . VAL A 1 119 ? -6.341 10.617 -5.713 1.00 93.06 119 VAL A C 1
ATOM 955 O O . VAL A 1 119 ? -6.863 11.158 -4.729 1.00 93.06 119 VAL A O 1
ATOM 958 N N . ASN A 1 120 ? -6.282 11.243 -6.894 1.00 92.31 120 ASN A N 1
ATOM 959 C CA . ASN A 1 120 ? -6.864 12.571 -7.118 1.00 92.31 120 ASN A CA 1
ATOM 960 C C . ASN A 1 120 ? -8.394 12.564 -6.930 1.00 92.31 120 ASN A C 1
ATOM 962 O O . ASN A 1 120 ? -8.946 13.510 -6.369 1.00 92.31 120 ASN A O 1
ATOM 966 N N . GLU A 1 121 ? -9.075 11.480 -7.302 1.00 93.44 121 GLU A N 1
ATOM 967 C CA . GLU A 1 121 ? -10.530 11.338 -7.143 1.00 93.44 121 GLU A CA 1
ATOM 968 C C . GLU A 1 121 ? -10.959 10.814 -5.762 1.00 93.44 121 GLU A C 1
ATOM 970 O O . GLU A 1 121 ? -12.110 11.000 -5.335 1.00 93.44 121 GLU A O 1
ATOM 975 N N . LEU A 1 122 ? -10.047 10.162 -5.036 1.00 93.19 122 LEU A N 1
ATOM 976 C CA . LEU A 1 122 ? -10.359 9.497 -3.779 1.00 93.19 122 LEU A CA 1
ATOM 977 C C . LEU A 1 122 ? -10.770 10.500 -2.692 1.00 93.19 122 LEU A C 1
ATOM 979 O O . LEU A 1 122 ? -10.149 11.539 -2.479 1.00 93.19 122 LEU A O 1
ATOM 983 N N . LYS A 1 123 ? -11.840 10.191 -1.955 1.00 92.31 123 LYS A N 1
ATOM 984 C CA . LYS A 1 123 ? -12.337 11.042 -0.860 1.00 92.31 123 LYS A CA 1
ATOM 985 C C . LYS A 1 123 ? -11.999 10.395 0.483 1.00 92.31 123 LYS A C 1
ATOM 987 O O . LYS A 1 123 ? -12.322 9.218 0.639 1.00 92.31 123 LYS A O 1
ATOM 992 N N . PRO A 1 124 ? -11.516 11.141 1.502 1.00 89.12 124 PRO A N 1
ATOM 993 C CA . PRO A 1 124 ? -11.169 10.573 2.814 1.00 89.12 124 PRO A CA 1
ATOM 994 C C . PRO A 1 124 ? -12.290 9.758 3.469 1.00 89.12 124 PRO A C 1
ATOM 996 O O . PRO A 1 124 ? -12.037 8.810 4.203 1.00 89.12 124 PRO A O 1
ATOM 999 N N . LYS A 1 125 ? -13.556 10.093 3.183 1.00 89.31 125 LYS A N 1
ATOM 1000 C CA . LYS A 1 125 ? -14.719 9.356 3.699 1.00 89.31 125 LYS A CA 1
ATOM 1001 C C . LYS A 1 125 ? -14.803 7.902 3.211 1.00 89.31 125 LYS A C 1
ATOM 1003 O O . LYS A 1 125 ? -15.401 7.093 3.917 1.00 89.31 125 LYS A O 1
ATOM 1008 N N . ASN A 1 126 ? -14.227 7.605 2.043 1.00 91.56 126 ASN A N 1
ATOM 1009 C CA . ASN A 1 126 ? -14.191 6.280 1.416 1.00 91.56 126 ASN A CA 1
ATOM 1010 C C . ASN A 1 126 ? -12.972 5.460 1.869 1.00 91.56 126 ASN A C 1
ATOM 1012 O O . ASN A 1 126 ? -12.863 4.295 1.511 1.00 91.56 126 ASN A O 1
ATOM 1016 N N . ILE A 1 127 ? -12.063 6.069 2.631 1.00 90.50 127 ILE A N 1
ATOM 1017 C CA . ILE A 1 127 ? -10.810 5.465 3.072 1.00 90.50 127 ILE A CA 1
ATOM 1018 C C . ILE A 1 127 ? -10.992 4.977 4.504 1.00 90.50 127 ILE A C 1
ATOM 1020 O O . ILE A 1 127 ? -11.458 5.728 5.377 1.00 90.50 127 ILE A O 1
ATOM 1024 N N . ASP A 1 128 ? -10.637 3.723 4.745 1.00 86.62 128 ASP A N 1
ATOM 1025 C CA . ASP A 1 128 ? -10.587 3.175 6.091 1.00 86.62 128 ASP A CA 1
ATOM 1026 C C . ASP A 1 128 ? -9.321 3.658 6.802 1.00 86.62 128 ASP A C 1
ATOM 1028 O O . ASP A 1 128 ? -9.420 4.264 7.865 1.00 86.62 128 ASP A O 1
ATOM 1032 N N . PHE A 1 129 ? -8.158 3.544 6.160 1.00 85.56 129 PHE A N 1
ATOM 1033 C CA . PHE A 1 129 ? -6.881 4.091 6.630 1.00 85.56 129 PHE A CA 1
ATOM 1034 C C . PHE A 1 129 ? -5.833 4.051 5.499 1.00 85.56 129 PHE A C 1
ATOM 1036 O O . PHE A 1 129 ? -6.049 3.446 4.445 1.00 85.56 129 PHE A O 1
ATOM 1043 N N . ILE A 1 130 ? -4.714 4.737 5.718 1.00 88.69 130 ILE A N 1
ATOM 1044 C CA . ILE A 1 130 ? -3.560 4.811 4.819 1.00 88.69 130 ILE A CA 1
ATOM 1045 C C . ILE A 1 130 ? -2.307 4.513 5.633 1.00 88.69 130 ILE A C 1
ATOM 1047 O O . ILE A 1 130 ? -2.142 5.073 6.719 1.00 88.69 130 ILE A O 1
ATOM 1051 N N . VAL A 1 131 ? -1.419 3.679 5.100 1.00 85.69 131 VAL A N 1
ATOM 1052 C CA . VAL A 1 131 ? -0.098 3.440 5.686 1.00 85.69 131 VAL A CA 1
ATOM 1053 C C . VAL A 1 131 ? 0.978 3.782 4.669 1.00 85.69 131 VAL A C 1
ATOM 1055 O O . VAL A 1 131 ? 0.906 3.359 3.518 1.00 85.69 131 VAL A O 1
ATOM 1058 N N . SER A 1 132 ? 1.969 4.554 5.103 1.00 85.31 132 SER A N 1
ATOM 1059 C CA . SER A 1 132 ? 3.115 4.954 4.293 1.00 85.31 132 SER A CA 1
ATOM 1060 C C . SER A 1 132 ? 4.392 4.380 4.903 1.00 85.31 132 SER A C 1
ATOM 1062 O O . SER A 1 132 ? 4.631 4.508 6.102 1.00 85.31 132 SER A O 1
ATOM 1064 N N . TYR A 1 133 ? 5.224 3.779 4.062 1.00 83.69 133 TYR A N 1
ATOM 1065 C CA . TYR A 1 133 ? 6.516 3.199 4.407 1.00 83.69 133 TYR A CA 1
ATOM 1066 C C . 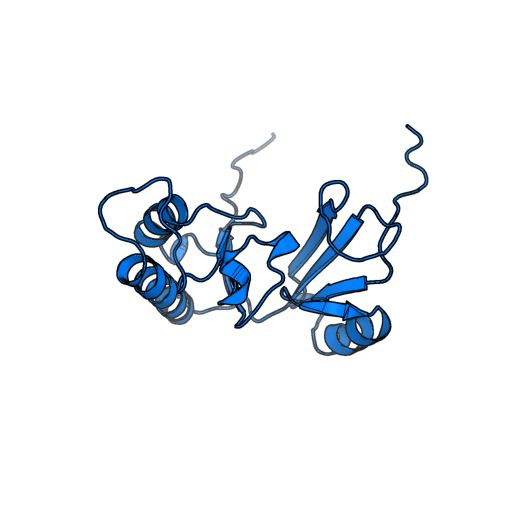TYR A 1 133 ? 7.611 3.908 3.611 1.00 83.69 133 TYR A C 1
ATOM 1068 O O . TYR A 1 133 ? 7.437 4.189 2.422 1.00 83.69 133 TYR A O 1
ATOM 1076 N N . GLU A 1 134 ? 8.748 4.196 4.245 1.00 81.19 134 GLU A N 1
ATOM 1077 C CA . GLU A 1 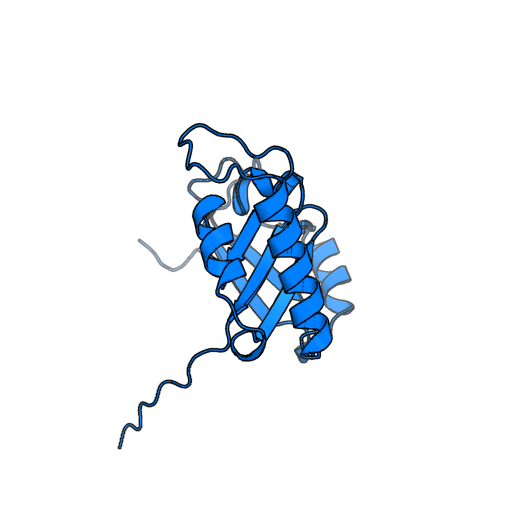134 ? 9.862 4.885 3.571 1.00 81.19 134 GLU A CA 1
ATOM 1078 C C . GLU A 1 134 ? 10.596 3.998 2.565 1.00 81.19 134 GLU A C 1
ATOM 1080 O O . GLU A 1 134 ? 11.155 4.492 1.593 1.00 81.19 134 GLU A O 1
ATOM 1085 N N . SER A 1 135 ? 10.545 2.682 2.752 1.00 76.75 135 SER A N 1
ATOM 1086 C CA . SER A 1 135 ? 10.998 1.711 1.761 1.00 76.75 135 SER A CA 1
ATOM 1087 C C . SER A 1 135 ? 10.205 0.419 1.919 1.00 76.75 135 SER A C 1
ATOM 1089 O O . SER A 1 135 ? 9.812 0.059 3.027 1.00 76.75 135 SER A O 1
ATOM 1091 N N . ALA A 1 136 ? 9.952 -0.267 0.809 1.00 78.38 136 ALA A N 1
ATOM 1092 C CA . ALA A 1 136 ? 9.379 -1.607 0.809 1.00 78.38 136 ALA A CA 1
ATOM 1093 C C . ALA A 1 136 ? 9.963 -2.420 -0.343 1.00 78.38 136 ALA A C 1
ATOM 1095 O O . ALA A 1 136 ? 10.615 -1.879 -1.242 1.00 78.38 136 ALA A O 1
ATOM 1096 N N . ASN A 1 137 ? 9.723 -3.728 -0.342 1.00 74.88 137 ASN A N 1
ATOM 1097 C CA . ASN A 1 137 ? 10.398 -4.602 -1.285 1.00 74.88 137 ASN A CA 1
ATOM 1098 C C . ASN A 1 137 ? 9.944 -4.437 -2.757 1.00 74.88 137 ASN A C 1
ATOM 1100 O O . ASN A 1 137 ? 8.804 -4.798 -3.074 1.00 74.88 137 ASN A O 1
ATOM 1104 N N . PRO A 1 138 ? 10.835 -4.028 -3.689 1.00 78.94 138 PRO A N 1
ATOM 1105 C CA . PRO A 1 138 ? 10.452 -3.783 -5.083 1.00 78.94 138 PRO A CA 1
ATOM 1106 C C . PRO A 1 138 ? 10.043 -5.025 -5.869 1.00 78.94 138 PRO A C 1
ATOM 1108 O O . PRO A 1 138 ? 9.353 -4.909 -6.880 1.00 78.94 138 PRO A O 1
ATOM 1111 N N . ARG A 1 139 ? 10.454 -6.220 -5.426 1.00 73.19 139 ARG A N 1
ATOM 1112 C CA . ARG A 1 139 ? 10.090 -7.481 -6.087 1.00 73.19 139 ARG A CA 1
ATOM 1113 C C . ARG A 1 139 ? 8.664 -7.925 -5.767 1.00 73.19 139 ARG A C 1
ATOM 1115 O O . ARG A 1 139 ? 8.109 -8.696 -6.538 1.00 73.19 139 ARG A O 1
ATOM 1122 N N . ILE A 1 140 ? 8.085 -7.434 -4.672 1.00 71.88 140 ILE A N 1
ATOM 1123 C CA . ILE A 1 140 ? 6.718 -7.772 -4.252 1.00 71.88 140 ILE A CA 1
ATOM 1124 C C . ILE A 1 140 ? 5.747 -6.666 -4.632 1.00 71.88 140 ILE A C 1
ATOM 1126 O O . ILE A 1 140 ? 4.707 -6.932 -5.225 1.00 71.88 140 ILE A O 1
ATOM 1130 N N . PHE A 1 141 ? 6.092 -5.420 -4.318 1.00 76.88 141 PHE A N 1
ATOM 1131 C CA . PHE A 1 141 ? 5.163 -4.304 -4.475 1.00 76.88 141 PHE A CA 1
ATOM 1132 C C . PHE A 1 141 ? 5.355 -3.540 -5.788 1.00 76.88 141 PHE A C 1
ATOM 1134 O O . PHE A 1 141 ? 4.499 -2.747 -6.163 1.00 76.88 141 PHE A O 1
ATOM 1141 N N . GLY A 1 142 ? 6.432 -3.815 -6.527 1.00 78.56 142 GLY A N 1
ATOM 1142 C CA . GLY A 1 142 ? 6.759 -3.160 -7.789 1.00 78.56 142 GLY A CA 1
ATOM 1143 C C . GLY A 1 142 ? 7.949 -2.212 -7.663 1.00 78.56 142 GLY A C 1
ATOM 1144 O O . GLY A 1 142 ? 8.291 -1.734 -6.584 1.00 78.56 142 GLY A O 1
ATOM 1145 N N . ARG A 1 143 ? 8.595 -1.920 -8.799 1.00 84.56 143 ARG A N 1
ATOM 1146 C CA . ARG A 1 143 ? 9.898 -1.229 -8.860 1.00 84.56 143 ARG A CA 1
ATOM 1147 C C . ARG A 1 143 ? 9.978 0.087 -8.075 1.00 84.56 143 ARG A C 1
ATOM 1149 O O . ARG A 1 143 ? 11.057 0.449 -7.623 1.00 84.56 143 ARG A O 1
ATOM 1156 N N . TYR A 1 144 ? 8.862 0.801 -7.940 1.00 87.06 144 TYR A N 1
ATOM 1157 C CA . TYR A 1 144 ? 8.803 2.125 -7.318 1.00 87.06 144 TYR A CA 1
ATOM 1158 C C . TYR A 1 144 ? 8.798 2.067 -5.788 1.00 87.06 144 TYR A C 1
ATOM 1160 O O . TYR A 1 144 ? 9.038 3.082 -5.141 1.00 87.06 144 TYR A O 1
ATOM 1168 N N . SER A 1 145 ? 8.599 0.886 -5.190 1.00 85.62 145 SER A N 1
ATOM 1169 C CA . SER A 1 145 ? 8.568 0.749 -3.731 1.00 85.62 145 SER A CA 1
ATOM 1170 C C . SER A 1 145 ? 9.931 0.988 -3.071 1.00 85.62 145 SER A C 1
ATOM 1172 O O . SER A 1 145 ? 10.001 1.159 -1.854 1.00 85.62 145 SER A O 1
ATOM 1174 N N . ILE A 1 146 ? 11.007 1.041 -3.868 1.00 85.56 146 ILE A N 1
ATOM 1175 C CA . ILE A 1 146 ? 12.344 1.450 -3.421 1.00 85.56 146 ILE A CA 1
ATOM 1176 C C . ILE A 1 146 ? 12.357 2.885 -2.879 1.00 85.56 146 ILE A C 1
ATOM 1178 O O . ILE A 1 146 ? 13.133 3.184 -1.980 1.00 85.56 146 ILE A O 1
ATOM 1182 N N . ASN A 1 147 ? 11.464 3.743 -3.381 1.00 88.38 147 ASN A N 1
ATOM 1183 C CA . ASN A 1 147 ? 11.300 5.126 -2.928 1.00 88.38 147 ASN A CA 1
ATOM 1184 C C . ASN A 1 147 ? 10.273 5.262 -1.795 1.00 88.38 147 ASN A C 1
ATOM 1186 O O . ASN A 1 147 ? 9.988 6.373 -1.345 1.00 88.38 147 ASN A O 1
ATOM 1190 N N . GLY A 1 148 ? 9.657 4.149 -1.400 1.00 89.31 148 GLY A N 1
ATOM 1191 C CA . GLY A 1 148 ? 8.566 4.089 -0.442 1.00 89.31 148 GLY A CA 1
ATOM 1192 C C . GLY A 1 148 ? 7.309 3.446 -1.015 1.00 89.31 148 GLY A C 1
ATOM 1193 O O . GLY A 1 148 ? 7.098 3.381 -2.227 1.00 89.31 148 GLY A O 1
ATOM 1194 N N . LEU A 1 149 ? 6.464 2.968 -0.112 1.00 89.38 149 LEU A N 1
ATOM 1195 C CA . LEU A 1 149 ? 5.207 2.293 -0.409 1.00 89.38 149 LEU A CA 1
ATOM 1196 C C . LEU A 1 149 ? 4.088 2.993 0.346 1.00 89.38 149 LEU A C 1
ATOM 1198 O O . LEU A 1 149 ? 4.216 3.242 1.540 1.00 89.38 149 LEU A O 1
ATOM 1202 N N . THR A 1 150 ? 2.986 3.264 -0.334 1.00 90.81 150 THR A N 1
ATOM 1203 C CA . THR A 1 150 ? 1.753 3.698 0.303 1.00 90.81 150 THR A CA 1
ATOM 1204 C C . THR A 1 150 ? 0.659 2.682 0.038 1.00 90.81 150 THR A C 1
ATOM 1206 O O . THR A 1 150 ? 0.28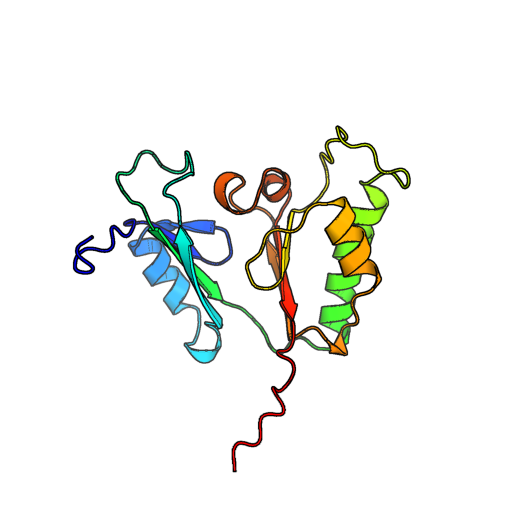4 2.435 -1.108 1.00 90.81 150 THR A O 1
ATOM 1209 N N . GLU A 1 151 ? 0.132 2.115 1.113 1.00 88.62 151 GLU A N 1
ATOM 1210 C CA . GLU A 1 151 ? -1.017 1.226 1.088 1.00 88.62 151 GLU A CA 1
ATOM 1211 C C . GLU A 1 151 ? -2.272 2.002 1.496 1.00 88.62 151 GLU A C 1
ATOM 1213 O O . GLU A 1 151 ? -2.341 2.605 2.570 1.00 88.62 151 GLU A O 1
ATOM 1218 N N . ILE A 1 152 ? -3.272 1.997 0.622 1.00 89.94 152 ILE A N 1
ATOM 1219 C CA . ILE A 1 152 ? -4.571 2.626 0.834 1.00 89.94 152 ILE A CA 1
ATOM 1220 C C . ILE A 1 152 ? -5.601 1.520 0.983 1.00 89.94 152 ILE A C 1
ATOM 1222 O O . ILE A 1 152 ? -5.753 0.677 0.102 1.00 89.94 152 ILE A O 1
ATOM 1226 N N . PHE A 1 153 ? -6.362 1.571 2.066 1.00 87.69 153 PHE A N 1
ATOM 1227 C CA . PHE A 1 153 ? -7.410 0.596 2.309 1.00 87.69 153 PHE A CA 1
ATOM 1228 C C . PHE A 1 153 ? -8.756 1.280 2.285 1.00 87.69 153 PHE A C 1
ATOM 1230 O O . PHE A 1 153 ? -8.994 2.291 2.961 1.00 87.69 153 PHE A O 1
ATOM 1237 N N . LEU A 1 154 ? -9.639 0.751 1.452 1.00 90.25 154 LEU A N 1
ATOM 1238 C CA . LEU A 1 154 ? -10.939 1.346 1.230 1.00 90.25 154 LEU A CA 1
ATOM 1239 C C . LEU A 1 154 ? -11.931 0.800 2.247 1.00 90.25 154 LEU A C 1
ATOM 1241 O O . LEU A 1 154 ? -11.894 -0.361 2.654 1.00 90.25 154 LEU A O 1
ATOM 1245 N N . LYS A 1 155 ? -12.880 1.645 2.649 1.00 88.56 155 LYS A N 1
ATOM 1246 C CA . LYS A 1 155 ? -14.027 1.147 3.401 1.00 88.56 155 LYS A CA 1
ATOM 1247 C C . LYS A 1 155 ? -14.767 0.162 2.513 1.00 88.56 155 LYS A C 1
ATOM 1249 O O . LYS A 1 155 ? -15.219 0.536 1.427 1.00 88.56 155 LYS A O 1
ATOM 1254 N N . LYS A 1 156 ? -14.944 -1.068 2.997 1.00 80.94 156 LYS A N 1
ATOM 1255 C CA . LYS A 1 156 ? -15.833 -2.028 2.345 1.00 80.94 156 LYS A CA 1
ATOM 1256 C C . LYS A 1 156 ? -17.198 -1.363 2.204 1.00 80.94 156 LYS A C 1
ATOM 1258 O O . LYS A 1 156 ? -17.758 -0.875 3.189 1.00 80.94 156 LYS A O 1
ATOM 1263 N N . LYS A 1 157 ? -17.721 -1.292 0.977 1.00 61.78 157 LYS A N 1
ATOM 1264 C CA . LYS A 1 157 ? -19.138 -0.971 0.801 1.00 61.78 157 LYS A CA 1
ATOM 1265 C C . LYS A 1 157 ? -19.891 -2.024 1.605 1.00 61.78 157 LYS A C 1
ATOM 1267 O O . LYS A 1 157 ? -19.586 -3.205 1.472 1.00 61.78 157 LYS A O 1
ATOM 1272 N N . ALA A 1 158 ? -20.797 -1.600 2.483 1.00 46.50 158 ALA A N 1
ATOM 1273 C CA . ALA A 1 158 ? -21.714 -2.543 3.096 1.00 46.50 158 ALA A CA 1
ATOM 1274 C C . ALA A 1 158 ? -22.431 -3.240 1.939 1.00 46.50 158 ALA A C 1
ATOM 1276 O O . ALA A 1 158 ? -23.135 -2.582 1.169 1.00 46.50 158 ALA A O 1
ATOM 1277 N N . ASP A 1 159 ? -22.172 -4.532 1.756 1.00 41.31 159 ASP A N 1
ATOM 1278 C CA . ASP A 1 159 ? -22.978 -5.342 0.865 1.00 41.31 159 ASP A CA 1
ATOM 1279 C C . ASP A 1 159 ? -24.387 -5.306 1.453 1.00 41.31 159 ASP A C 1
ATOM 1281 O O . ASP A 1 159 ? -24.684 -5.971 2.444 1.00 41.31 159 ASP A O 1
ATOM 1285 N N . ASN A 1 160 ? -25.257 -4.483 0.867 1.00 38.44 160 ASN A N 1
ATOM 1286 C CA . ASN A 1 160 ? -26.694 -4.620 1.031 1.00 38.44 160 ASN A CA 1
ATOM 1287 C C . ASN A 1 160 ? -27.088 -5.944 0.372 1.00 38.44 160 ASN A C 1
ATOM 1289 O O . ASN A 1 160 ? -27.557 -5.987 -0.762 1.00 38.44 160 ASN A O 1
ATOM 1293 N N . LYS A 1 161 ? -26.844 -7.037 1.085 1.00 34.72 161 LYS A N 1
ATOM 1294 C CA . LYS A 1 161 ? -27.492 -8.316 0.870 1.00 34.72 161 LYS A CA 1
ATOM 1295 C C . LYS A 1 161 ? -28.167 -8.695 2.175 1.00 34.72 161 LYS A C 1
ATOM 1297 O O . LYS A 1 161 ? -27.649 -9.466 2.975 1.00 34.72 161 LYS A O 1
ATOM 1302 N N . SER A 1 162 ? -29.337 -8.097 2.374 1.00 37.53 162 SER A N 1
ATOM 1303 C CA . SER A 1 162 ? -30.435 -8.756 3.063 1.00 37.53 162 SER A CA 1
ATOM 1304 C C . SER A 1 162 ? -30.706 -10.065 2.323 1.00 37.53 162 SER A C 1
ATOM 1306 O O . SER A 1 162 ? -31.248 -10.055 1.219 1.00 37.53 162 SER A O 1
ATOM 1308 N N . TYR A 1 163 ? -30.250 -11.173 2.894 1.00 36.75 163 TYR A N 1
ATOM 1309 C CA . TYR A 1 163 ? -30.846 -12.468 2.615 1.00 36.75 163 TYR A CA 1
ATOM 1310 C C . TYR A 1 163 ? -31.893 -12.682 3.707 1.00 36.75 163 TYR A C 1
ATOM 1312 O O . TYR A 1 163 ? -31.545 -13.002 4.844 1.00 36.75 163 TYR A O 1
ATOM 1320 N N . GLU A 1 164 ? -33.140 -12.365 3.360 1.00 35.22 164 GLU A N 1
ATOM 1321 C CA . GLU A 1 164 ? -34.314 -13.049 3.912 1.00 35.22 164 GLU A CA 1
ATOM 1322 C C . GLU A 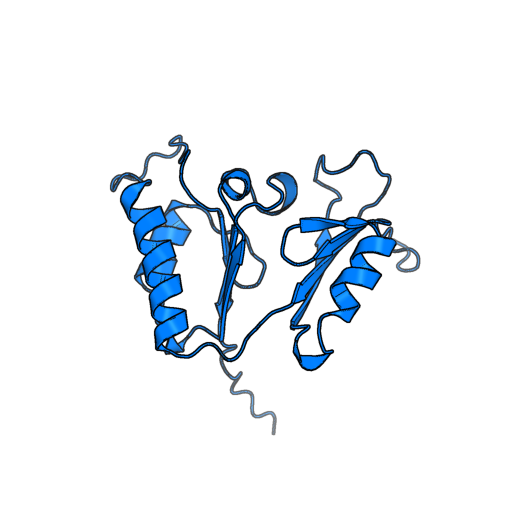1 164 ? -34.414 -14.446 3.287 1.00 35.22 164 GLU A C 1
ATOM 1324 O O . GLU A 1 164 ? -34.029 -14.584 2.098 1.00 35.22 164 GLU A O 1
#

Secondary structure (DSSP, 8-state):
--TT---EEEEEEETTEEEEHHHHHHHHTTS-GGGEEEEEEEE-TT----SSS-SEEEEEEES-----HHHHHHHHHHHHHHHHHHS-SS--TT---TTPPEEEETTEEE-HHHHHHHHHH--GGGEEEEEEES---HHHH-GGGGG-EEEEEEPPP-------

pLDDT: mean 79.99, std 13.95, range [34.72, 94.56]

Radius of gyration: 17.42 Å; chains: 1; bounding box: 52×49×42 Å